Protein AF-A0AAE1X2K4-F1 (afdb_monomer)

Organism: NCBI:txid2727404

pLDDT: mean 79.21, std 10.88, range [48.59, 94.25]

Solvent-accessible surface area (backbone atoms only — not comparable to full-atom values): 4814 Å² total; per-residue (Å²): 137,90,74,81,84,79,86,73,97,73,90,82,89,80,76,60,74,88,80,45,76,91,66,57,78,72,68,75,44,45,71,62,54,48,51,53,53,47,71,75,37,47,68,62,51,46,67,62,47,46,60,56,55,50,53,52,52,50,53,50,48,53,55,50,52,55,52,52,56,58,65,72,77,109

InterPro domains:
  IPR020101 Cytochrome b-c1 complex subunit 8, plants [PF10890] (1-67)
  IPR020101 Cytochrome b-c1 complex subunit 8, plants [PTHR34559] (1-69)
  IPR036642 Cytochrome b-c1 complex subunit 8 superfamily [G3DSA:1.20.5.210] (2-72)

Secondary structure (DSSP, 8-state):
--PPPP----------TTTS-SSHHHHTTHHHHHHHHHHHHHHHHHHHHHHHHHHHHHHHHHHHHHHHHHHHT-

Radius of gyration: 27.41 Å; Cα contacts (8 Å, |Δi|>4): 2; chains: 1; bounding box: 57×21×74 Å

Sequence (74 aa):
MGKQPVRMKAVVYALSPFQQKVMPGLWKDLPGKIAHKISDSWLNATLLLGPLVGTYSAAMLDTIRRKVNRYVQW

Structure (mmCIF, N/CA/C/O backbone):
data_AF-A0AAE1X2K4-F1
#
_entry.id   AF-A0AAE1X2K4-F1
#
loop_
_atom_site.group_PDB
_atom_site.id
_atom_site.type_symbol
_atom_site.label_atom_id
_atom_site.label_alt_id
_atom_site.label_comp_id
_atom_site.label_asym_id
_atom_site.label_entity_id
_atom_site.label_seq_id
_atom_site.pdbx_PDB_ins_code
_atom_site.Cartn_x
_atom_site.Cartn_y
_atom_site.Cartn_z
_atom_site.occupancy
_atom_site.B_iso_or_equiv
_atom_site.auth_seq_id
_atom_site.auth_comp_id
_atom_site.auth_asym_id
_atom_site.auth_atom_id
_atom_site.pdbx_PDB_model_num
ATOM 1 N N . MET A 1 1 ? -36.457 4.830 2.058 1.00 48.59 1 MET A N 1
ATOM 2 C CA . MET A 1 1 ? -36.391 3.515 2.741 1.00 48.59 1 MET A CA 1
ATOM 3 C C . MET A 1 1 ? -36.200 3.735 4.241 1.00 48.59 1 MET A C 1
ATOM 5 O O . MET A 1 1 ? -35.076 3.697 4.721 1.00 48.59 1 MET A O 1
ATOM 9 N N . GLY A 1 2 ? -37.275 4.021 4.981 1.00 55.97 2 GLY A N 1
ATOM 10 C CA . GLY A 1 2 ? -37.230 4.110 6.444 1.00 55.97 2 GLY A CA 1
ATOM 11 C C . GLY A 1 2 ? -37.443 2.725 7.041 1.00 55.97 2 GLY A C 1
ATOM 12 O O . GLY A 1 2 ? -38.580 2.279 7.145 1.00 55.97 2 GLY A O 1
ATOM 13 N N . LYS A 1 3 ? -36.364 2.003 7.352 1.00 68.25 3 LYS A N 1
ATOM 14 C CA . LYS A 1 3 ? -36.463 0.703 8.028 1.00 68.25 3 LYS A CA 1
ATOM 15 C C . LYS A 1 3 ? -36.516 0.936 9.536 1.00 68.25 3 LYS A C 1
ATOM 17 O O . LYS A 1 3 ? -35.700 1.677 10.076 1.00 68.25 3 LYS A O 1
ATOM 22 N N . GLN A 1 4 ? -37.493 0.315 10.188 1.00 75.50 4 GLN A N 1
ATOM 23 C CA . GLN A 1 4 ? -37.693 0.370 11.633 1.00 75.50 4 GLN A CA 1
ATOM 24 C C . GLN A 1 4 ? -36.423 -0.135 12.349 1.00 75.50 4 GLN A C 1
ATOM 26 O O . GLN A 1 4 ? -35.940 -1.219 12.009 1.00 75.50 4 GLN A O 1
ATOM 31 N N . PRO A 1 5 ? -35.846 0.621 13.300 1.00 73.75 5 PRO A N 1
ATOM 32 C CA . PRO A 1 5 ? -34.629 0.201 13.981 1.00 73.75 5 PRO A CA 1
ATOM 33 C C . PRO A 1 5 ? -34.909 -1.035 14.844 1.00 73.75 5 PRO A C 1
ATOM 35 O O . PRO A 1 5 ? -35.759 -1.014 15.737 1.00 73.75 5 PRO A O 1
ATOM 38 N N . VAL A 1 6 ? -34.188 -2.123 14.569 1.00 76.75 6 VAL A N 1
ATOM 39 C CA . VAL A 1 6 ? -34.263 -3.367 15.343 1.00 76.75 6 VAL A CA 1
ATOM 40 C C . VAL A 1 6 ? -33.563 -3.142 16.68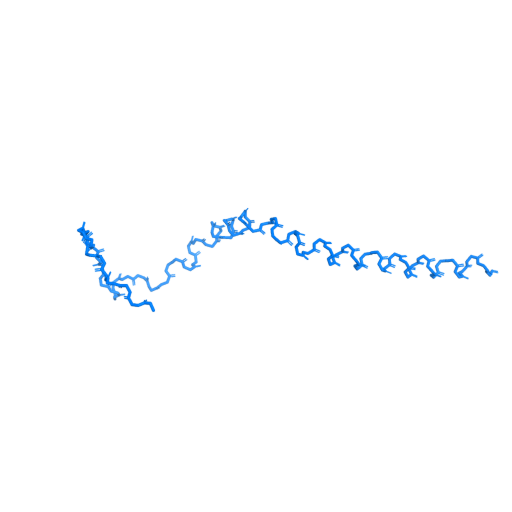1 1.00 76.75 6 VAL A C 1
ATOM 42 O O . VAL A 1 6 ? -32.378 -2.813 16.724 1.00 76.75 6 VAL A O 1
ATOM 45 N N . ARG A 1 7 ? -34.298 -3.299 17.789 1.00 75.06 7 ARG A N 1
ATOM 46 C CA . ARG A 1 7 ? -33.735 -3.154 19.138 1.00 75.06 7 ARG A CA 1
ATOM 47 C C . ARG A 1 7 ? -32.804 -4.330 19.434 1.00 75.06 7 ARG A C 1
ATOM 49 O O . ARG A 1 7 ? -33.260 -5.464 19.543 1.00 75.06 7 ARG A O 1
ATOM 56 N N . MET A 1 8 ? -31.511 -4.056 19.582 1.00 79.25 8 MET A N 1
ATOM 57 C CA . MET A 1 8 ? -30.515 -5.046 19.995 1.00 79.25 8 MET A CA 1
ATOM 58 C C . MET A 1 8 ? -30.360 -5.026 21.518 1.00 79.25 8 MET A C 1
ATOM 60 O O . MET A 1 8 ? -30.251 -3.958 22.120 1.00 79.25 8 MET A O 1
ATOM 64 N N . LYS A 1 9 ? -30.332 -6.201 22.156 1.00 71.44 9 LYS A N 1
ATOM 65 C CA . LYS A 1 9 ? -29.936 -6.327 23.566 1.00 71.44 9 LYS A CA 1
ATOM 66 C C . LYS A 1 9 ? -28.408 -6.318 23.642 1.00 71.44 9 LYS A C 1
ATOM 68 O O . LYS A 1 9 ? -27.788 -7.373 23.597 1.00 71.44 9 LYS A O 1
ATOM 73 N N . ALA A 1 10 ? -27.814 -5.131 23.714 1.00 76.44 10 ALA A N 1
ATOM 74 C CA . ALA A 1 10 ? -26.375 -4.954 23.886 1.00 76.44 10 ALA A CA 1
ATOM 75 C C . ALA A 1 10 ? -26.102 -3.987 25.041 1.00 76.44 10 ALA A C 1
ATOM 77 O O . ALA A 1 10 ? -26.771 -2.963 25.175 1.00 76.44 10 ALA A O 1
ATOM 78 N N . VAL A 1 11 ? -25.115 -4.317 25.870 1.00 77.00 11 VAL A N 1
ATOM 79 C CA . VAL A 1 11 ? -24.612 -3.416 26.909 1.00 77.00 11 VAL A CA 1
ATOM 80 C C . VAL A 1 11 ? -23.465 -2.621 26.298 1.00 77.00 11 VAL A C 1
ATOM 82 O O . VAL A 1 11 ? -22.471 -3.202 25.870 1.00 77.00 11 VAL A O 1
ATOM 85 N N . VAL A 1 12 ? -23.621 -1.300 26.214 1.00 74.31 12 VAL A N 1
ATOM 86 C CA . VAL A 1 12 ? -22.617 -0.407 25.626 1.00 74.31 12 VAL A CA 1
ATOM 87 C C . VAL A 1 12 ? -21.980 0.410 26.738 1.00 74.31 12 VAL A C 1
ATOM 89 O O . VAL A 1 12 ? -22.639 1.236 27.367 1.00 74.31 12 VAL A O 1
ATOM 92 N N . TYR A 1 13 ? -20.690 0.187 26.965 1.00 75.62 13 TYR A N 1
ATOM 93 C CA . TYR A 1 13 ? -19.881 1.011 27.855 1.00 75.62 13 TYR A CA 1
ATOM 94 C C . TYR A 1 13 ? -19.203 2.102 27.029 1.00 75.62 13 TYR A C 1
ATOM 96 O O . TYR A 1 13 ? -18.448 1.807 26.104 1.00 75.62 13 TYR A O 1
A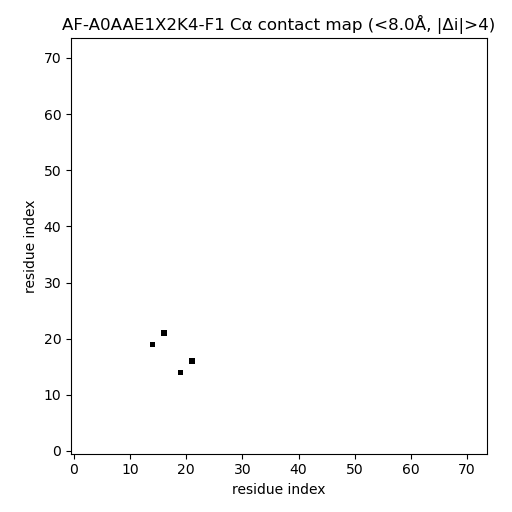TOM 104 N N . ALA A 1 14 ? -19.474 3.362 27.357 1.00 75.38 14 ALA A N 1
ATOM 105 C CA . ALA A 1 14 ? -18.842 4.512 26.726 1.00 75.38 14 ALA A CA 1
ATOM 106 C C . ALA A 1 14 ? -18.188 5.390 27.795 1.00 75.38 14 ALA A C 1
ATOM 108 O O . ALA A 1 14 ? -18.772 5.637 28.849 1.00 75.38 14 ALA A O 1
ATOM 109 N N . LEU A 1 15 ? -16.973 5.863 27.519 1.00 77.12 15 LEU A N 1
ATOM 110 C CA . LEU A 1 15 ? -16.277 6.831 28.366 1.00 77.12 15 LEU A CA 1
ATOM 111 C C . LEU A 1 15 ? -16.619 8.256 27.908 1.00 77.12 15 LEU A C 1
ATOM 113 O O . LEU A 1 15 ? -16.821 8.477 26.714 1.00 77.12 15 LEU A O 1
ATOM 117 N N . SER A 1 16 ? -16.636 9.224 28.827 1.00 82.88 16 SER A N 1
ATOM 118 C CA . SER A 1 16 ? -16.881 10.633 28.492 1.00 82.88 16 SER A CA 1
ATOM 119 C C . SER A 1 16 ? -15.915 11.128 27.400 1.00 82.88 16 SER A C 1
ATOM 121 O O . SER A 1 16 ? -14.703 10.922 27.539 1.00 82.88 16 SER A O 1
ATOM 123 N N . PRO A 1 17 ? -16.400 11.817 26.346 1.00 69.75 17 PRO A N 1
ATOM 124 C CA . PRO A 1 17 ? -15.561 12.341 25.264 1.00 69.75 17 PRO A CA 1
ATOM 125 C C . PRO A 1 17 ? -14.434 13.267 25.741 1.00 69.75 17 PRO A C 1
ATOM 127 O O . PRO A 1 17 ? -13.412 13.378 25.076 1.00 69.75 17 PRO A O 1
ATOM 130 N N . PHE A 1 18 ? -14.595 13.894 26.911 1.00 76.31 18 PHE A N 1
ATOM 131 C CA . PHE A 1 18 ? -13.603 14.793 27.509 1.00 76.31 18 PHE A CA 1
ATOM 132 C C . PHE A 1 18 ? -12.471 14.067 28.250 1.00 76.31 18 PHE A C 1
ATOM 134 O O . PHE A 1 18 ? -11.451 14.676 28.559 1.00 76.31 18 PHE A O 1
ATOM 141 N N . GLN A 1 19 ? -12.638 12.773 28.536 1.00 69.50 19 GLN A N 1
ATOM 142 C CA . GLN A 1 19 ? -11.602 11.919 29.129 1.00 69.50 19 GLN A CA 1
ATOM 143 C C . GLN A 1 19 ? -10.902 11.035 28.088 1.00 69.50 19 GLN A C 1
ATOM 145 O O . GLN A 1 19 ? -9.867 10.434 28.375 1.00 69.50 19 GLN A O 1
ATOM 150 N N . GLN A 1 20 ? -11.446 10.952 26.872 1.00 74.75 20 GLN A N 1
ATOM 151 C CA . GLN A 1 20 ? -10.834 10.224 25.770 1.00 74.75 20 GLN A CA 1
ATOM 152 C C . GLN A 1 20 ? -9.845 11.122 25.023 1.00 74.75 20 GLN A C 1
ATOM 154 O O . GLN A 1 20 ? -10.078 12.308 24.799 1.00 74.75 20 GLN A O 1
ATOM 159 N N . LYS A 1 21 ? -8.725 10.544 24.585 1.00 67.12 21 LYS A N 1
ATOM 160 C CA . LYS A 1 21 ? -7.810 11.242 23.682 1.00 67.12 21 LYS A CA 1
ATOM 161 C C . LYS A 1 21 ? -8.558 11.467 22.363 1.00 67.12 21 LYS A C 1
ATOM 163 O O . LYS A 1 21 ? -9.061 10.510 21.785 1.00 67.12 21 LYS A O 1
ATOM 168 N N . VAL A 1 22 ? -8.633 12.714 21.898 1.00 68.19 22 VAL A N 1
ATOM 169 C CA . VAL A 1 22 ? -9.498 13.104 20.764 1.00 68.19 22 VAL A CA 1
ATOM 170 C C . VAL A 1 22 ? -9.079 12.426 19.447 1.00 68.19 22 VAL A C 1
ATOM 172 O O . VAL A 1 22 ? -9.926 12.161 18.601 1.00 68.19 22 VAL A O 1
ATOM 175 N N . MET A 1 23 ? -7.788 12.101 19.257 1.00 65.75 23 MET A N 1
ATOM 176 C CA . MET A 1 23 ? -7.283 11.526 17.992 1.00 65.75 23 MET A CA 1
ATOM 177 C C . MET A 1 23 ? -6.125 10.501 18.125 1.00 65.75 23 MET A C 1
ATOM 179 O O . MET A 1 23 ? -5.103 10.641 17.453 1.00 65.75 23 MET A O 1
ATOM 183 N N . PRO A 1 24 ? -6.212 9.442 18.954 1.00 66.25 24 PRO A N 1
ATOM 184 C CA . PRO A 1 24 ? -5.161 8.425 19.031 1.00 66.25 24 PRO A CA 1
ATOM 185 C C . PRO A 1 24 ? -5.136 7.524 17.785 1.00 66.25 24 PRO A C 1
ATOM 187 O O . PRO A 1 24 ? -4.062 7.150 17.323 1.00 66.25 24 PRO A O 1
ATOM 190 N N . GLY A 1 25 ? -6.301 7.213 17.206 1.00 66.06 25 GLY A N 1
ATOM 191 C CA . GLY A 1 25 ? -6.434 6.255 16.099 1.00 66.06 25 GLY A CA 1
ATOM 192 C C . GLY A 1 25 ? -6.002 6.771 14.721 1.00 66.06 25 GLY A C 1
ATOM 193 O O . GLY A 1 25 ? -6.011 6.000 13.757 1.00 66.06 25 GLY A O 1
ATOM 194 N N . LEU A 1 26 ? -5.651 8.060 14.603 1.00 69.50 26 LEU A N 1
ATOM 195 C CA . LEU A 1 26 ? -5.165 8.635 13.346 1.00 69.50 26 LEU A CA 1
ATOM 196 C C . LEU A 1 26 ? -3.664 8.395 13.149 1.00 69.50 26 LEU A C 1
ATOM 198 O O . LEU A 1 26 ? -3.243 8.170 12.025 1.00 69.50 26 LEU A O 1
ATOM 202 N N . TRP A 1 27 ? -2.884 8.379 14.234 1.00 70.62 27 TRP A N 1
ATOM 203 C CA . TRP A 1 27 ? -1.423 8.246 14.176 1.00 70.62 27 TRP A CA 1
ATOM 204 C C . TRP A 1 27 ? -0.912 6.884 14.648 1.00 70.62 27 TRP A C 1
ATOM 206 O O . TRP A 1 27 ? 0.116 6.418 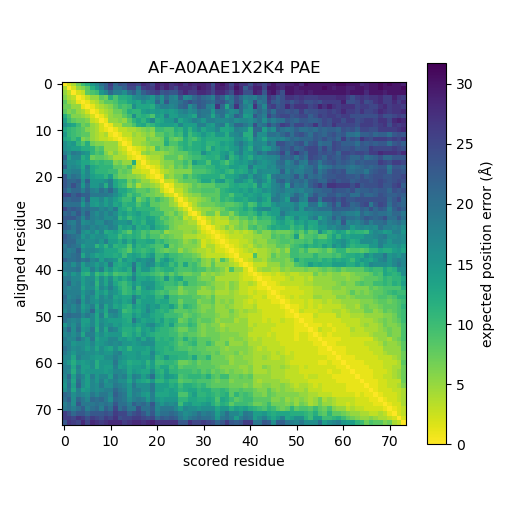14.167 1.00 70.62 27 TRP A O 1
ATOM 216 N N . LYS A 1 28 ? -1.625 6.221 15.567 1.00 67.00 28 LYS A N 1
ATOM 217 C CA . LYS A 1 28 ? -1.153 4.979 16.199 1.00 67.00 28 LYS A CA 1
ATOM 218 C C . LYS A 1 28 ? -1.220 3.753 15.275 1.00 67.00 28 LYS A C 1
ATOM 220 O O . LYS A 1 28 ? -0.412 2.848 15.423 1.00 67.00 28 LYS A O 1
ATOM 225 N N . ASP A 1 29 ? -2.119 3.772 14.289 1.00 68.56 29 ASP A N 1
ATOM 226 C CA . ASP A 1 29 ? -2.404 2.631 13.402 1.00 68.56 29 ASP A CA 1
ATOM 227 C C . ASP A 1 29 ? -2.093 2.907 11.924 1.00 68.56 29 ASP A C 1
ATOM 229 O O . ASP A 1 29 ? -2.596 2.214 11.040 1.00 68.56 29 ASP A O 1
ATOM 233 N N . LEU A 1 30 ? -1.280 3.924 11.621 1.00 72.19 30 LEU A N 1
ATOM 234 C CA . LEU A 1 30 ? -0.909 4.248 10.238 1.00 72.19 30 LEU A CA 1
ATOM 235 C C . LEU A 1 30 ? -0.241 3.076 9.499 1.00 72.19 30 LEU A C 1
ATOM 237 O O . LEU A 1 30 ? -0.700 2.761 8.402 1.00 72.19 30 LEU A O 1
ATOM 241 N N . PRO A 1 31 ? 0.765 2.378 10.067 1.00 74.25 31 PRO A N 1
ATOM 242 C CA . PRO A 1 31 ? 1.443 1.300 9.347 1.00 74.25 31 PRO A CA 1
ATOM 243 C C . PRO A 1 31 ? 0.491 0.138 9.042 1.00 74.25 31 PRO A C 1
ATOM 245 O O . PRO A 1 31 ? 0.446 -0.352 7.917 1.00 74.25 31 PRO A O 1
ATOM 248 N N . GLY A 1 32 ? -0.333 -0.248 10.024 1.00 74.69 32 GLY A N 1
ATOM 249 C CA . GLY A 1 32 ? -1.310 -1.328 9.878 1.00 74.69 32 GLY A CA 1
ATOM 250 C C . GLY A 1 32 ? -2.435 -0.986 8.898 1.00 74.69 32 GLY A C 1
ATOM 251 O O . GLY A 1 32 ? -2.794 -1.807 8.058 1.00 74.69 32 GLY A O 1
ATOM 252 N N . LYS A 1 33 ? -2.960 0.248 8.935 1.00 72.38 33 LYS A N 1
ATOM 253 C CA . LYS A 1 33 ? -4.004 0.702 7.999 1.00 72.38 33 LYS A CA 1
ATOM 254 C C . LYS A 1 33 ? -3.493 0.841 6.567 1.00 72.38 33 LYS A C 1
ATOM 256 O O . LYS A 1 33 ? -4.257 0.593 5.638 1.00 72.38 33 LYS A O 1
ATOM 261 N N . ILE A 1 34 ? -2.234 1.234 6.378 1.00 78.00 34 ILE A N 1
ATOM 262 C CA . ILE A 1 34 ? -1.607 1.292 5.052 1.00 78.00 34 ILE A CA 1
ATOM 263 C C . ILE A 1 34 ? -1.409 -0.124 4.510 1.00 78.00 34 ILE A C 1
ATOM 265 O O . ILE A 1 34 ? -1.811 -0.387 3.379 1.00 78.00 34 ILE A O 1
ATOM 269 N N . ALA A 1 35 ? -0.876 -1.042 5.322 1.00 73.19 35 ALA A N 1
ATOM 270 C CA . ALA A 1 35 ? -0.693 -2.437 4.927 1.00 73.19 35 ALA A CA 1
ATOM 271 C C . ALA A 1 35 ? -2.016 -3.083 4.489 1.00 73.19 35 ALA A C 1
ATOM 273 O O . ALA A 1 35 ? -2.081 -3.626 3.392 1.00 73.19 35 ALA A O 1
ATOM 274 N N . HIS A 1 36 ? -3.085 -2.919 5.277 1.00 71.75 36 HIS A N 1
ATOM 275 C CA . HIS A 1 36 ? -4.418 -3.416 4.920 1.00 71.75 36 HIS A CA 1
ATOM 276 C C . HIS A 1 36 ? -4.991 -2.770 3.649 1.00 71.75 36 HIS A C 1
ATOM 278 O O . HIS A 1 36 ? -5.561 -3.443 2.798 1.00 71.75 36 HIS A O 1
ATOM 284 N N . LYS A 1 37 ? -4.830 -1.453 3.465 1.00 73.94 37 LYS A N 1
ATOM 285 C CA . LYS A 1 37 ? -5.331 -0.781 2.254 1.00 73.94 37 LYS A CA 1
ATOM 286 C C . LYS A 1 37 ? -4.593 -1.222 0.995 1.00 73.94 37 LYS A C 1
ATOM 288 O O . LYS A 1 37 ? -5.220 -1.352 -0.054 1.00 73.94 37 LYS A O 1
ATOM 293 N N . ILE A 1 38 ? -3.284 -1.440 1.092 1.00 75.38 38 ILE A N 1
ATOM 294 C CA . ILE A 1 38 ? -2.474 -1.911 -0.031 1.00 75.38 38 ILE A CA 1
ATOM 295 C C . ILE A 1 38 ? -2.801 -3.378 -0.327 1.00 75.38 38 ILE A C 1
ATOM 297 O O . ILE A 1 38 ? -3.053 -3.696 -1.485 1.00 75.38 38 ILE A O 1
ATOM 301 N N . SER A 1 39 ? -2.880 -4.248 0.688 1.00 74.06 39 SER A N 1
ATOM 302 C CA . SER A 1 39 ? -3.198 -5.671 0.493 1.00 74.06 39 SER A CA 1
ATOM 303 C C . SER A 1 39 ? -4.569 -5.896 -0.131 1.00 74.06 39 SER A C 1
ATOM 305 O O . SER A 1 39 ? -4.722 -6.796 -0.949 1.00 74.06 39 SER A O 1
ATOM 307 N N . ASP A 1 40 ? -5.555 -5.068 0.206 1.00 73.62 40 ASP A N 1
ATOM 308 C CA . ASP A 1 40 ? -6.928 -5.281 -0.256 1.00 73.62 40 ASP A CA 1
ATOM 309 C C . ASP A 1 40 ? -7.186 -4.630 -1.622 1.00 73.62 40 ASP A C 1
ATOM 311 O O . ASP A 1 40 ? -8.097 -5.025 -2.348 1.00 73.62 40 ASP A O 1
ATOM 315 N N . SER A 1 41 ? -6.381 -3.630 -2.001 1.00 79.69 41 SER A N 1
ATOM 316 C CA . SER A 1 41 ? -6.606 -2.829 -3.215 1.00 79.69 41 SER A CA 1
ATOM 317 C C . SER A 1 41 ? -5.530 -2.979 -4.290 1.00 79.69 41 SER A C 1
ATOM 319 O O . SER A 1 41 ? -5.667 -2.361 -5.346 1.00 79.69 41 SER A O 1
ATOM 321 N N . TRP A 1 42 ? -4.480 -3.782 -4.074 1.00 83.62 42 TRP A N 1
ATOM 322 C CA . TRP A 1 42 ? -3.370 -3.907 -5.029 1.00 83.62 42 TRP A CA 1
ATOM 323 C C . TRP A 1 42 ? -3.840 -4.330 -6.425 1.00 83.62 42 TRP A C 1
ATOM 325 O O . TRP A 1 42 ? -3.449 -3.711 -7.410 1.00 83.62 42 TRP A O 1
ATOM 335 N N . LEU A 1 43 ? -4.740 -5.316 -6.514 1.00 85.19 43 LEU A N 1
ATOM 336 C CA . LEU A 1 43 ? -5.225 -5.824 -7.796 1.00 85.19 43 LEU A CA 1
ATOM 337 C C . LEU A 1 43 ? -6.030 -4.760 -8.554 1.00 85.19 43 LEU A C 1
ATOM 339 O O . LEU A 1 43 ? -5.844 -4.580 -9.755 1.00 85.19 43 LEU A O 1
ATOM 343 N N . ASN A 1 44 ? -6.867 -4.003 -7.840 1.00 82.88 44 ASN A N 1
ATOM 344 C CA . ASN A 1 44 ? -7.631 -2.894 -8.413 1.00 82.88 44 ASN A CA 1
ATOM 345 C C . ASN A 1 44 ? -6.704 -1.765 -8.894 1.00 82.88 44 ASN A C 1
ATOM 347 O O . ASN A 1 44 ? -6.931 -1.187 -9.955 1.00 82.88 44 ASN A O 1
ATOM 351 N N . ALA A 1 45 ? -5.634 -1.478 -8.146 1.00 84.69 45 ALA A N 1
ATOM 352 C CA . ALA A 1 45 ? -4.634 -0.488 -8.532 1.00 84.69 45 ALA A CA 1
ATOM 353 C C . ALA A 1 45 ? -3.852 -0.923 -9.783 1.00 84.69 45 ALA A C 1
ATOM 355 O O . ALA A 1 45 ? -3.672 -0.123 -10.701 1.00 84.69 45 ALA A O 1
ATOM 356 N N . THR A 1 46 ? -3.437 -2.190 -9.863 1.00 86.69 46 THR A N 1
ATOM 357 C CA . THR A 1 46 ? -2.752 -2.741 -11.041 1.00 86.69 46 THR A CA 1
ATOM 358 C C . THR A 1 46 ? -3.663 -2.773 -12.264 1.00 86.69 46 THR A C 1
ATOM 360 O O . THR A 1 46 ? -3.214 -2.438 -13.356 1.00 86.69 46 THR A O 1
ATOM 363 N N . LEU A 1 47 ? -4.942 -3.116 -12.103 1.00 88.75 47 LEU A N 1
ATOM 364 C CA . LEU A 1 47 ? -5.895 -3.143 -13.213 1.00 88.75 47 LEU A CA 1
ATOM 365 C C . LEU A 1 47 ? -6.158 -1.745 -13.791 1.00 88.75 47 LEU A C 1
ATOM 367 O O . LEU A 1 47 ? -6.367 -1.605 -14.993 1.00 88.75 47 LEU A O 1
ATOM 371 N N . LEU A 1 48 ? -6.110 -0.709 -12.951 1.00 90.44 48 LEU A N 1
ATOM 372 C CA . LEU A 1 48 ? -6.305 0.675 -13.373 1.00 90.44 48 LEU A CA 1
ATOM 373 C C . LEU A 1 48 ? -5.032 1.290 -13.976 1.00 90.44 48 LEU A C 1
ATOM 375 O O . LEU A 1 48 ? -5.092 1.944 -15.015 1.00 90.44 48 LEU A O 1
ATOM 379 N N . LEU A 1 49 ? -3.873 1.077 -13.348 1.00 91.94 49 LEU A N 1
ATOM 380 C CA . LEU A 1 49 ? -2.604 1.673 -13.785 1.00 91.94 49 LEU A CA 1
ATOM 381 C C . LEU A 1 49 ? -1.912 0.878 -14.900 1.00 91.94 49 LEU A C 1
ATOM 383 O O . LEU A 1 49 ? -1.194 1.465 -15.708 1.00 91.94 49 LEU A O 1
ATOM 387 N N . GLY A 1 50 ? -2.135 -0.433 -14.982 1.00 90.56 50 GLY A N 1
ATOM 388 C CA . GLY A 1 50 ? -1.502 -1.317 -15.964 1.00 90.56 50 GLY A CA 1
ATOM 389 C C . GLY A 1 50 ? -1.738 -0.878 -17.415 1.00 90.56 50 GLY A C 1
ATOM 390 O O . GLY A 1 50 ? -0.764 -0.670 -18.140 1.00 90.56 50 GLY A O 1
ATOM 391 N N . PRO A 1 51 ? -2.994 -0.655 -17.850 1.00 92.19 51 PRO A N 1
ATOM 392 C CA . PRO A 1 51 ? -3.284 -0.188 -19.205 1.00 92.19 51 PRO A CA 1
ATOM 393 C C . PRO A 1 51 ? -2.731 1.215 -19.500 1.00 92.19 51 PRO A C 1
ATOM 395 O O . PRO A 1 51 ? -2.270 1.475 -20.611 1.00 92.19 51 PRO A O 1
ATOM 398 N N . LEU A 1 52 ? -2.727 2.117 -18.513 1.00 92.69 52 LEU A N 1
ATOM 399 C CA . LEU A 1 52 ? -2.199 3.480 -18.666 1.00 92.69 52 LEU A CA 1
ATOM 400 C C . LEU A 1 52 ? -0.684 3.476 -18.897 1.00 92.69 52 LEU A C 1
ATOM 402 O O . LEU A 1 52 ? -0.190 4.106 -19.830 1.00 92.69 52 LEU A O 1
ATOM 406 N N . VAL A 1 53 ? 0.055 2.720 -18.083 1.00 93.12 53 VAL A N 1
ATOM 407 C CA . VAL A 1 53 ? 1.510 2.587 -18.236 1.00 93.12 53 VAL A CA 1
ATOM 408 C C . VAL A 1 53 ? 1.848 1.830 -19.523 1.00 93.12 53 VAL A C 1
ATOM 410 O O . VAL A 1 53 ? 2.780 2.214 -20.234 1.00 93.12 53 VAL A O 1
ATOM 413 N N . GLY A 1 54 ? 1.069 0.799 -19.866 1.00 92.56 54 GLY A N 1
ATOM 414 C CA . GLY A 1 54 ? 1.250 0.013 -21.086 1.00 92.56 54 GLY A CA 1
ATOM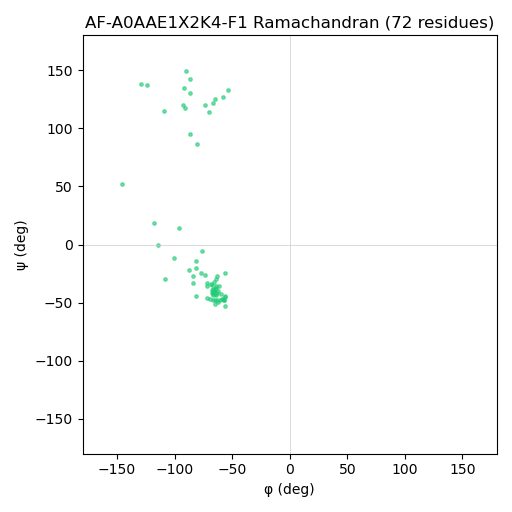 415 C C . GLY A 1 54 ? 1.069 0.842 -22.359 1.00 92.56 54 GLY A C 1
ATOM 416 O O . GLY A 1 54 ? 1.944 0.844 -23.224 1.00 92.56 54 GLY A O 1
ATOM 417 N N . THR A 1 55 ? -0.025 1.601 -22.456 1.00 93.75 55 THR A N 1
ATOM 418 C CA . THR A 1 55 ? -0.309 2.467 -23.615 1.00 93.75 55 THR A CA 1
ATOM 419 C C . THR A 1 55 ? 0.714 3.593 -23.757 1.00 93.75 55 THR A C 1
ATOM 421 O O . THR A 1 55 ? 1.210 3.827 -24.860 1.00 93.75 55 THR A O 1
ATOM 424 N N . TYR A 1 56 ? 1.095 4.241 -22.652 1.00 94.25 56 TYR A N 1
ATOM 425 C CA . TYR A 1 56 ? 2.143 5.264 -22.656 1.00 94.25 56 TYR A CA 1
ATOM 426 C C . TYR A 1 56 ? 3.482 4.713 -23.161 1.00 94.25 56 TYR A C 1
ATOM 428 O O . TYR A 1 56 ? 4.121 5.310 -24.030 1.00 94.25 56 TYR A O 1
ATOM 436 N N . SER A 1 57 ? 3.884 3.542 -22.662 1.00 93.62 57 SER A N 1
ATOM 437 C CA . SER A 1 57 ? 5.154 2.915 -23.039 1.00 93.62 57 SER A CA 1
ATOM 438 C C . SER A 1 57 ? 5.167 2.484 -24.507 1.00 93.62 57 SER A C 1
ATOM 440 O O . SER A 1 57 ? 6.159 2.709 -25.200 1.00 93.62 57 SER A O 1
ATOM 442 N N . ALA A 1 58 ? 4.061 1.925 -25.009 1.00 92.12 58 ALA A N 1
ATOM 443 C CA . ALA A 1 58 ? 3.924 1.541 -26.413 1.00 92.12 58 ALA A CA 1
ATOM 444 C C . ALA A 1 58 ? 4.007 2.758 -27.350 1.00 92.12 58 ALA A C 1
ATOM 446 O O . ALA A 1 58 ? 4.804 2.769 -28.287 1.00 92.12 58 ALA A O 1
ATOM 447 N N . ALA A 1 59 ? 3.270 3.830 -27.045 1.00 93.81 59 ALA A N 1
ATOM 448 C CA . ALA A 1 59 ? 3.304 5.058 -27.837 1.00 93.81 59 ALA A CA 1
ATOM 449 C C . ALA A 1 59 ? 4.701 5.707 -27.842 1.00 93.81 59 ALA A C 1
ATOM 451 O O . ALA A 1 59 ? 5.178 6.178 -28.880 1.00 93.81 59 ALA A O 1
ATOM 452 N N . MET A 1 60 ? 5.387 5.701 -26.694 1.00 93.62 60 MET A N 1
ATOM 453 C CA . MET A 1 60 ? 6.767 6.171 -26.578 1.00 93.62 60 MET A CA 1
ATOM 454 C C . MET A 1 60 ? 7.701 5.346 -27.473 1.00 93.62 60 MET A C 1
ATOM 456 O O . MET A 1 60 ? 8.459 5.919 -28.260 1.00 93.62 60 MET A O 1
ATOM 460 N N . LEU A 1 61 ? 7.600 4.016 -27.427 1.00 92.81 61 LEU A N 1
ATOM 461 C CA . LEU A 1 61 ? 8.401 3.123 -28.261 1.00 92.81 61 LEU A CA 1
ATOM 462 C C . LEU A 1 61 ? 8.166 3.374 -29.756 1.00 92.81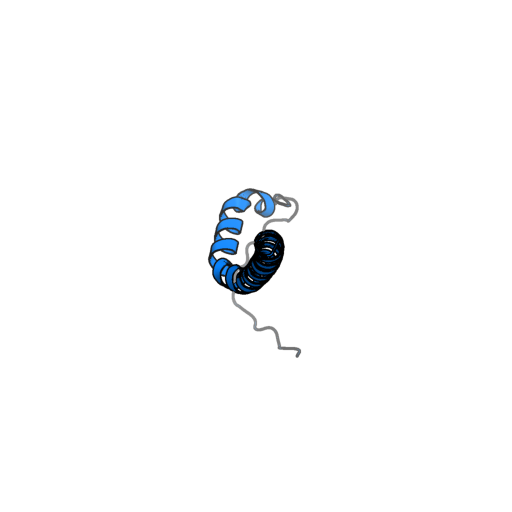 61 LEU A C 1
ATOM 464 O O . LEU A 1 61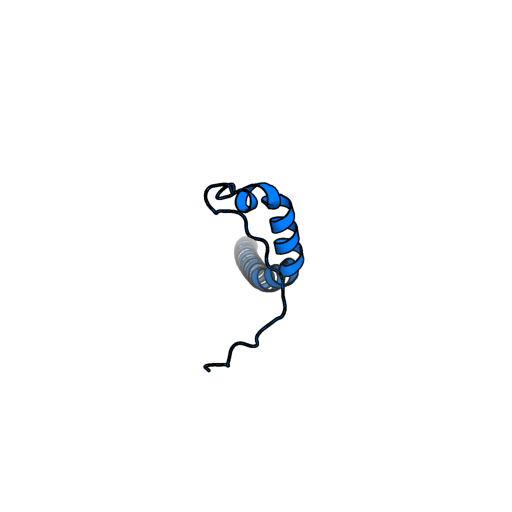 ? 9.133 3.475 -30.510 1.00 92.81 61 LEU A O 1
ATOM 468 N N . ASP A 1 62 ? 6.919 3.576 -30.180 1.00 92.75 62 ASP A N 1
ATOM 469 C CA . ASP A 1 62 ? 6.582 3.881 -31.574 1.00 92.75 62 ASP A CA 1
ATOM 470 C C . ASP A 1 62 ? 7.169 5.214 -32.045 1.00 92.75 62 ASP A C 1
ATOM 472 O O . ASP A 1 62 ? 7.605 5.357 -33.192 1.00 92.75 62 ASP A O 1
ATOM 476 N N . THR A 1 63 ? 7.194 6.229 -31.179 1.00 94.00 63 THR A N 1
ATOM 477 C CA . THR A 1 63 ? 7.814 7.518 -31.521 1.00 94.00 63 THR A CA 1
ATOM 478 C C . THR A 1 63 ? 9.325 7.382 -31.689 1.00 94.00 63 THR A C 1
ATOM 480 O O . THR A 1 63 ? 9.888 7.926 -32.643 1.00 94.00 63 THR A O 1
ATOM 483 N N . ILE A 1 64 ? 9.975 6.614 -30.811 1.00 92.31 64 ILE A N 1
ATOM 484 C CA . ILE A 1 64 ? 11.410 6.330 -30.880 1.00 92.31 64 ILE A CA 1
ATOM 485 C C . ILE A 1 64 ? 11.710 5.522 -32.140 1.00 92.31 64 ILE A C 1
ATOM 487 O O . ILE A 1 64 ? 12.577 5.907 -32.923 1.00 92.31 64 ILE A O 1
ATOM 491 N N . ARG A 1 65 ? 10.942 4.461 -32.396 1.00 92.56 65 ARG A N 1
ATOM 492 C CA . ARG A 1 65 ? 11.081 3.611 -33.581 1.00 92.56 65 ARG A CA 1
ATOM 493 C C . ARG A 1 65 ? 10.981 4.424 -34.868 1.00 92.56 65 ARG A C 1
ATOM 495 O O . ARG A 1 65 ? 11.824 4.273 -35.749 1.00 92.56 65 ARG A O 1
ATOM 502 N N . ARG A 1 66 ? 10.005 5.335 -34.962 1.00 89.81 66 ARG A N 1
ATOM 503 C CA . ARG A 1 66 ? 9.845 6.238 -36.117 1.00 89.81 66 ARG A CA 1
ATOM 504 C C . ARG A 1 66 ? 10.972 7.260 -36.250 1.00 89.81 66 ARG A C 1
ATOM 506 O O . ARG A 1 66 ? 11.321 7.627 -37.369 1.00 89.81 66 ARG A O 1
ATOM 513 N N . LYS A 1 67 ? 11.534 7.753 -35.142 1.00 92.31 67 LYS A N 1
ATOM 514 C CA . LYS A 1 67 ? 12.722 8.622 -35.182 1.00 92.31 67 LYS A CA 1
ATOM 51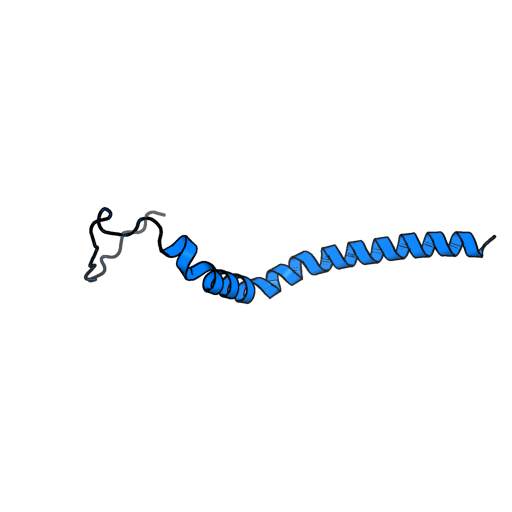5 C C . LYS A 1 67 ? 13.925 7.854 -35.724 1.00 92.31 67 LYS A C 1
ATOM 517 O O . LYS A 1 67 ? 14.508 8.300 -36.701 1.00 92.31 67 LYS A O 1
ATOM 522 N N . VAL A 1 68 ? 14.226 6.680 -35.170 1.00 91.88 68 VAL A N 1
ATOM 523 C CA . VAL A 1 68 ? 15.347 5.831 -35.612 1.00 91.88 68 VAL A CA 1
ATOM 524 C C . VAL A 1 68 ? 15.222 5.459 -37.090 1.00 91.88 68 VAL A C 1
ATOM 526 O O . VAL A 1 68 ? 16.172 5.639 -37.841 1.00 91.88 68 VAL A O 1
ATOM 529 N N . ASN A 1 69 ? 14.041 5.026 -37.542 1.00 89.69 69 ASN A N 1
ATOM 530 C CA . ASN A 1 69 ? 13.845 4.628 -38.938 1.00 89.69 69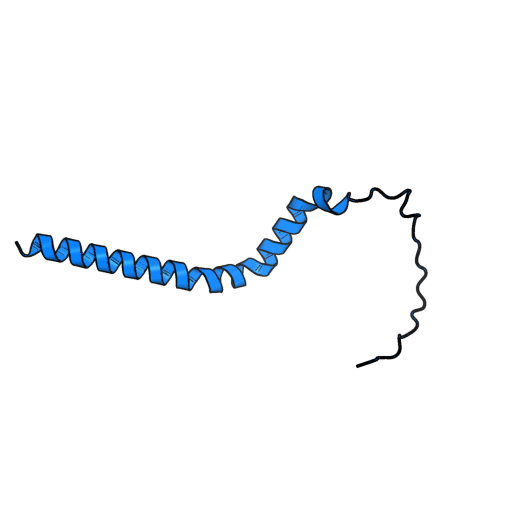 ASN A CA 1
ATOM 531 C C . ASN A 1 69 ? 14.047 5.785 -39.934 1.00 89.69 69 ASN A C 1
ATOM 533 O O . ASN A 1 69 ? 14.440 5.546 -41.068 1.00 89.69 69 ASN A O 1
ATOM 537 N N . ARG A 1 70 ? 13.817 7.041 -39.520 1.00 82.88 70 ARG A N 1
ATOM 538 C CA . ARG A 1 70 ? 14.123 8.217 -40.351 1.00 82.88 70 ARG A CA 1
ATOM 539 C C . ARG A 1 70 ? 15.619 8.491 -40.480 1.00 82.88 70 ARG A C 1
ATOM 541 O O . ARG A 1 70 ? 16.025 8.968 -41.528 1.00 82.88 70 ARG A O 1
ATOM 548 N N . TYR A 1 71 ? 16.415 8.199 -39.452 1.00 80.44 71 TYR A N 1
ATOM 549 C CA . TYR A 1 71 ? 17.873 8.373 -39.503 1.00 80.44 71 TYR A CA 1
ATOM 550 C C . TYR A 1 71 ? 18.583 7.274 -40.297 1.00 80.44 71 TYR A C 1
ATOM 552 O O . TYR A 1 71 ? 19.674 7.505 -40.786 1.00 80.44 71 TYR A O 1
ATOM 560 N N . VAL A 1 72 ? 17.980 6.089 -40.414 1.00 81.88 72 VAL A N 1
ATOM 561 C CA . VAL A 1 72 ? 18.551 4.944 -41.149 1.00 81.88 72 VAL A CA 1
ATOM 562 C C . VAL A 1 72 ? 18.322 5.038 -42.666 1.00 81.88 72 VAL A C 1
ATOM 564 O O . VAL A 1 72 ? 19.006 4.371 -43.430 1.00 81.88 72 VAL A O 1
ATOM 567 N N . GLN A 1 73 ? 17.340 5.827 -43.109 1.00 66.44 73 GLN A N 1
ATOM 568 C CA . GLN A 1 73 ? 16.967 5.981 -44.526 1.00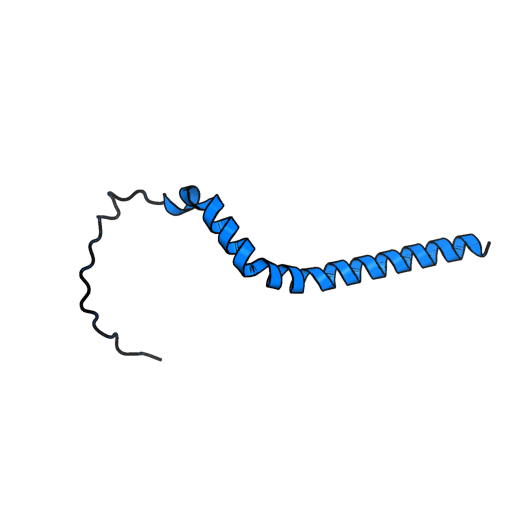 66.44 73 GLN A CA 1
ATOM 569 C C . GLN A 1 73 ? 17.622 7.209 -45.198 1.00 66.44 73 GLN A C 1
ATOM 571 O O . GLN A 1 73 ? 17.183 7.620 -46.269 1.00 66.44 73 GLN A O 1
ATOM 576 N N . TRP A 1 74 ? 18.640 7.794 -44.561 1.00 49.22 74 TRP A N 1
ATOM 577 C CA . TRP A 1 74 ? 19.515 8.862 -45.062 1.00 49.22 74 TRP A CA 1
ATOM 578 C C . TRP A 1 74 ? 20.965 8.393 -44.970 1.00 49.22 74 TRP A C 1
ATOM 580 O O . TRP A 1 74 ? 21.749 8.770 -45.866 1.00 49.22 74 TRP A O 1
#

Mean predicted aligned error: 12.51 Å

Foldseek 3Di:
DDDDDDDDPDDDDDDPCVPDDVDPPVPVCVVVVVVVVCVVCVVVVCVVVVVVVVVVVVVVVVVVVVVVVVVVVD